Protein AF-A0A5N6TRZ4-F1 (afdb_monomer)

Sequence (173 aa):
MRQIHLTTTRTASTQRSHFGIYISSPPPADPEPEPTQNRNPGTLINVLGTPMHGYALVFTRNYTPDQNTTTVPLGTIPSSYILDPIPGEKGDDNTPRDELQRIAASVKPPGPSKDFLGPVNGVRTILLSLSFLESVCPVEAEFTGNGVDYEPTMPIMDDGVCESPSRKKHTRE

Structure (mmCIF, N/CA/C/O backbone):
data_AF-A0A5N6TRZ4-F1
#
_entry.id   AF-A0A5N6TRZ4-F1
#
loop_
_atom_site.group_PDB
_atom_site.id
_atom_site.type_symbol
_atom_site.label_atom_id
_atom_site.label_alt_id
_atom_site.label_comp_id
_atom_site.label_asym_id
_atom_site.label_entity_id
_atom_site.label_seq_id
_atom_site.pdbx_PDB_ins_code
_atom_site.Cartn_x
_atom_site.Cartn_y
_atom_site.Cartn_z
_atom_site.occupancy
_atom_site.B_iso_or_equiv
_atom_site.auth_seq_id
_atom_site.auth_comp_id
_atom_site.auth_asym_id
_atom_site.auth_atom_id
_atom_site.pdbx_PDB_model_num
ATOM 1 N N . MET A 1 1 ? 15.767 -8.737 -5.759 1.00 89.44 1 MET A N 1
ATOM 2 C CA . MET A 1 1 ? 15.018 -8.742 -4.485 1.00 89.44 1 MET A CA 1
ATOM 3 C C . MET A 1 1 ? 14.606 -7.319 -4.166 1.00 89.44 1 MET A C 1
ATOM 5 O O . MET A 1 1 ? 15.359 -6.409 -4.496 1.00 89.44 1 MET A O 1
ATOM 9 N N . ARG A 1 2 ? 13.439 -7.124 -3.552 1.00 90.00 2 ARG A N 1
ATOM 10 C CA . ARG A 1 2 ? 12.906 -5.824 -3.131 1.00 90.00 2 ARG A CA 1
ATOM 11 C C . ARG A 1 2 ? 12.470 -5.866 -1.683 1.00 90.00 2 ARG A C 1
ATOM 13 O O . ARG A 1 2 ? 11.872 -6.850 -1.261 1.00 90.00 2 ARG A O 1
ATOM 20 N N . GLN A 1 3 ? 12.785 -4.801 -0.954 1.00 92.06 3 GLN A N 1
ATOM 21 C CA . GLN A 1 3 ? 12.460 -4.665 0.457 1.00 92.06 3 GLN A CA 1
ATOM 22 C C . GLN A 1 3 ? 10.999 -4.239 0.628 1.00 92.06 3 GLN A C 1
ATOM 24 O O . GLN A 1 3 ? 10.546 -3.270 0.015 1.00 92.06 3 GLN A O 1
ATOM 29 N N . ILE A 1 4 ? 10.295 -4.952 1.502 1.00 94.38 4 ILE A N 1
ATOM 30 C CA . ILE A 1 4 ? 8.949 -4.623 1.955 1.00 94.38 4 ILE A CA 1
ATOM 31 C C . ILE A 1 4 ? 9.036 -4.024 3.356 1.00 94.38 4 ILE A C 1
ATOM 33 O O . ILE A 1 4 ? 9.763 -4.523 4.223 1.00 94.38 4 ILE A O 1
ATOM 37 N N . HIS A 1 5 ? 8.251 -2.978 3.583 1.00 95.50 5 HIS A N 1
ATOM 38 C CA . HIS A 1 5 ? 8.094 -2.325 4.871 1.00 95.50 5 HIS A CA 1
ATOM 39 C C . HIS A 1 5 ? 6.624 -2.310 5.287 1.00 95.50 5 HIS A C 1
ATOM 41 O O . HIS A 1 5 ? 5.738 -2.070 4.469 1.00 95.50 5 HIS A O 1
ATOM 47 N N . LEU A 1 6 ? 6.369 -2.504 6.575 1.00 96.00 6 LEU A N 1
ATOM 48 C CA . LEU A 1 6 ? 5.130 -2.097 7.214 1.00 96.00 6 LEU A CA 1
ATOM 49 C C . LEU A 1 6 ? 5.220 -0.599 7.477 1.00 96.00 6 LEU A C 1
ATOM 51 O O . LEU A 1 6 ? 6.175 -0.135 8.102 1.00 96.00 6 LEU A O 1
ATOM 55 N N . THR A 1 7 ? 4.232 0.157 7.026 1.00 95.00 7 THR A N 1
ATOM 56 C CA . THR A 1 7 ? 4.137 1.586 7.312 1.00 95.00 7 THR A CA 1
ATOM 57 C C . THR A 1 7 ? 3.018 1.848 8.290 1.00 95.00 7 THR A C 1
ATOM 59 O O . THR A 1 7 ? 1.957 1.236 8.189 1.00 95.00 7 THR A O 1
ATOM 62 N N . THR A 1 8 ? 3.229 2.795 9.195 1.00 93.94 8 THR A N 1
ATOM 63 C CA . THR A 1 8 ? 2.165 3.358 10.022 1.00 93.94 8 THR A CA 1
ATOM 64 C C . THR A 1 8 ? 2.179 4.870 9.903 1.00 93.94 8 THR A C 1
ATOM 66 O O . THR A 1 8 ? 3.229 5.503 10.022 1.00 93.94 8 THR A O 1
ATOM 69 N N . THR A 1 9 ? 1.011 5.439 9.642 1.00 91.00 9 THR A N 1
ATOM 70 C CA . THR A 1 9 ? 0.794 6.874 9.480 1.00 91.00 9 THR A CA 1
ATOM 71 C C . THR A 1 9 ? -0.256 7.333 10.464 1.00 91.00 9 THR A C 1
ATOM 73 O O . THR A 1 9 ? -1.230 6.631 10.746 1.00 91.00 9 THR A O 1
ATOM 76 N N . ARG A 1 10 ? -0.077 8.533 11.002 1.00 86.88 10 ARG A N 1
ATOM 77 C CA . ARG A 1 10 ? -1.022 9.108 11.948 1.00 86.88 10 ARG A CA 1
ATOM 78 C C . ARG A 1 10 ? -1.174 10.591 11.674 1.00 86.88 10 ARG A C 1
ATOM 80 O O . ARG A 1 10 ? -0.209 11.334 11.771 1.00 86.88 10 ARG A O 1
ATOM 87 N N . THR A 1 11 ? -2.396 11.016 11.376 1.00 83.12 11 THR A N 1
ATOM 88 C CA . THR A 1 11 ? -2.689 12.421 11.069 1.00 83.12 11 THR A CA 1
ATOM 89 C C . THR A 1 11 ? -2.678 13.297 12.323 1.00 83.12 11 THR A C 1
ATOM 91 O O . THR A 1 11 ? -2.224 14.433 12.276 1.00 83.12 11 THR A O 1
ATOM 94 N N . ALA A 1 12 ? -3.154 12.777 13.460 1.00 82.50 12 ALA A N 1
ATOM 95 C CA . ALA A 1 12 ? -3.147 13.483 14.740 1.00 82.50 12 ALA A CA 1
ATOM 96 C C . ALA A 1 12 ? -3.017 12.514 15.920 1.00 82.50 12 ALA A C 1
ATOM 98 O O . ALA A 1 12 ? -3.472 11.370 15.851 1.00 82.50 12 ALA A O 1
ATOM 99 N N . SER A 1 13 ? -2.475 12.994 17.043 1.00 80.00 13 SER A N 1
ATOM 100 C CA . SER A 1 13 ? -2.261 12.215 18.273 1.00 80.00 13 SER A CA 1
ATOM 101 C C . SER A 1 13 ? -3.543 11.713 18.959 1.00 80.00 13 SER A C 1
ATOM 103 O O . SER A 1 13 ? -3.471 10.940 19.915 1.00 80.00 13 SER A O 1
ATOM 105 N N . THR A 1 14 ? -4.713 12.112 18.470 1.00 77.50 14 THR A N 1
ATOM 106 C CA . THR A 1 14 ? -6.039 11.674 18.930 1.00 77.50 14 THR A CA 1
ATOM 107 C C . THR A 1 14 ? -6.710 10.704 17.958 1.00 77.50 14 THR A C 1
ATOM 109 O O . THR A 1 14 ? -7.673 10.034 18.320 1.00 77.50 14 THR A O 1
ATOM 112 N N . GLN A 1 15 ? -6.192 10.582 16.734 1.00 78.50 15 GLN A N 1
ATOM 113 C CA . GLN A 1 15 ? -6.716 9.675 15.718 1.00 78.50 15 GLN A CA 1
ATOM 114 C C . GLN A 1 15 ? -5.986 8.332 15.759 1.00 78.50 15 GLN A C 1
ATOM 116 O O . GLN A 1 15 ? -4.856 8.230 16.252 1.00 78.50 15 GLN A O 1
ATOM 121 N N . ARG A 1 16 ? -6.642 7.281 15.264 1.00 81.38 16 ARG A N 1
ATOM 122 C CA . ARG A 1 16 ? -6.029 5.955 15.132 1.00 81.38 16 ARG A CA 1
ATOM 123 C C . ARG A 1 16 ? -4.987 5.985 14.021 1.00 81.38 16 ARG A C 1
ATOM 125 O O . ARG A 1 16 ? -5.194 6.634 13.000 1.00 81.38 16 ARG A O 1
ATOM 132 N N . SER A 1 17 ? -3.888 5.270 14.226 1.00 86.44 17 SER A N 1
ATOM 133 C CA . SER A 1 17 ? -2.901 5.074 13.170 1.00 86.44 17 SER A CA 1
ATOM 134 C C . SER A 1 17 ? -3.495 4.226 12.048 1.00 86.44 17 SER A C 1
ATOM 136 O O . SER A 1 17 ? -4.236 3.272 12.295 1.00 86.44 17 SER A O 1
ATOM 138 N N . HIS A 1 18 ? -3.148 4.578 10.820 1.00 90.19 18 HIS A N 1
ATOM 139 C CA . HIS A 1 18 ? -3.414 3.808 9.617 1.00 90.19 18 HIS A CA 1
ATOM 140 C C . HIS A 1 18 ? -2.164 3.011 9.253 1.00 90.19 18 HIS A C 1
ATOM 142 O O . HIS A 1 18 ? -1.052 3.470 9.512 1.00 90.19 18 HIS A O 1
ATOM 148 N N . PHE A 1 19 ? -2.335 1.806 8.714 1.00 93.88 19 PHE A N 1
ATOM 149 C CA . PHE A 1 19 ? -1.216 0.967 8.303 1.00 93.88 19 PHE A CA 1
ATOM 150 C C . PHE A 1 19 ? -1.287 0.643 6.813 1.00 93.88 19 PHE A C 1
ATOM 152 O O . PHE A 1 19 ? -2.360 0.611 6.210 1.00 93.88 19 PHE A O 1
ATOM 159 N N . GLY A 1 20 ? -0.125 0.370 6.233 1.00 95.12 20 GLY A N 1
ATOM 160 C CA . GLY A 1 20 ? 0.019 -0.012 4.835 1.00 95.12 20 GLY A CA 1
ATOM 161 C C . GLY A 1 20 ? 1.279 -0.836 4.612 1.00 95.12 20 GLY A C 1
ATOM 162 O O . GLY A 1 20 ? 2.113 -0.984 5.507 1.00 95.12 20 GLY A O 1
ATOM 163 N N . ILE A 1 21 ? 1.405 -1.389 3.412 1.00 96.19 21 ILE A N 1
ATOM 164 C CA . ILE A 1 21 ? 2.576 -2.142 2.973 1.00 96.19 21 ILE A CA 1
ATOM 165 C C . ILE A 1 21 ? 3.288 -1.310 1.917 1.00 96.19 21 ILE A C 1
ATOM 167 O O . ILE A 1 21 ? 2.735 -1.037 0.855 1.00 96.19 21 ILE A O 1
ATOM 171 N N . TYR A 1 22 ? 4.518 -0.913 2.20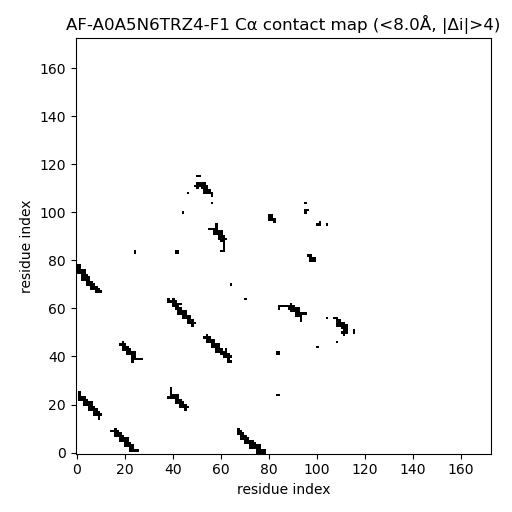5 1.00 95.62 22 TYR A N 1
ATOM 172 C CA . TYR A 1 22 ? 5.339 -0.120 1.307 1.00 95.62 22 TYR A CA 1
ATOM 173 C C . TYR A 1 22 ? 6.415 -0.977 0.646 1.00 95.62 22 TYR A C 1
ATOM 175 O O . TYR A 1 22 ? 7.213 -1.626 1.326 1.00 95.62 22 TYR A O 1
ATOM 183 N N . ILE A 1 23 ? 6.447 -0.951 -0.684 1.00 94.62 23 ILE A N 1
ATOM 184 C CA . ILE A 1 23 ? 7.469 -1.604 -1.497 1.00 94.62 23 ILE A CA 1
ATOM 185 C C . ILE A 1 23 ? 8.354 -0.529 -2.113 1.00 94.62 23 ILE A C 1
ATOM 187 O O . ILE A 1 23 ? 7.888 0.271 -2.927 1.00 94.62 23 ILE A O 1
ATOM 191 N N . SER A 1 24 ? 9.635 -0.536 -1.746 1.00 90.75 24 SER A N 1
ATOM 192 C CA . SER A 1 24 ? 10.600 0.431 -2.265 1.00 90.75 24 SER A CA 1
ATOM 193 C C . SER A 1 24 ? 10.997 0.114 -3.708 1.00 90.75 24 SER A C 1
ATOM 195 O O . SER A 1 24 ? 11.367 -1.027 -4.029 1.00 90.75 24 SER A O 1
ATOM 197 N N . SER A 1 25 ? 11.007 1.138 -4.564 1.00 87.81 25 SER A N 1
ATOM 198 C CA . SER A 1 25 ? 11.715 1.069 -5.845 1.00 87.81 25 SER A CA 1
ATOM 199 C C . SER A 1 25 ? 13.225 0.918 -5.593 1.00 87.81 25 SER A C 1
ATOM 201 O O . SER A 1 25 ? 13.709 1.232 -4.489 1.00 87.81 25 SER A O 1
ATOM 203 N N . PRO A 1 26 ? 13.997 0.388 -6.562 1.00 82.00 26 PRO A N 1
ATOM 204 C CA . PRO A 1 26 ? 15.432 0.310 -6.378 1.00 82.00 26 PRO A CA 1
ATOM 205 C C . PRO A 1 26 ? 15.980 1.746 -6.314 1.00 82.00 26 PRO A C 1
ATOM 207 O O . PRO A 1 26 ? 15.342 2.669 -6.832 1.00 82.00 26 PRO A O 1
ATOM 210 N N . PRO A 1 27 ? 17.125 1.963 -5.653 1.00 74.62 27 PRO A N 1
ATOM 211 C CA . PRO A 1 27 ? 17.763 3.269 -5.699 1.00 74.62 27 PRO A CA 1
ATOM 212 C C . PRO A 1 27 ? 18.020 3.664 -7.162 1.00 74.62 27 PRO A C 1
ATOM 214 O O . PRO A 1 27 ? 18.289 2.778 -7.985 1.00 74.62 27 PRO A O 1
ATOM 217 N N . PRO A 1 28 ? 17.897 4.958 -7.503 1.00 68.38 28 PRO A N 1
ATOM 218 C CA . PRO A 1 28 ? 18.214 5.433 -8.842 1.00 68.38 28 PRO A CA 1
ATOM 219 C C . PRO A 1 28 ? 19.649 5.036 -9.214 1.00 68.38 28 PRO A C 1
ATOM 221 O O . PRO A 1 28 ? 20.531 4.977 -8.356 1.00 68.38 28 PRO A O 1
ATOM 224 N N . ALA A 1 29 ? 19.858 4.707 -10.492 1.00 66.50 29 ALA A N 1
ATOM 225 C CA . ALA A 1 29 ? 21.160 4.273 -11.001 1.00 66.50 29 ALA A CA 1
ATOM 226 C C . ALA A 1 29 ? 22.229 5.370 -10.858 1.00 66.50 29 ALA A C 1
ATOM 228 O O . ALA A 1 29 ? 23.396 5.058 -10.629 1.00 66.50 29 ALA A O 1
ATOM 229 N N . ASP A 1 30 ? 21.800 6.631 -10.925 1.00 65.50 30 ASP A N 1
ATOM 230 C CA . ASP A 1 30 ? 22.630 7.799 -10.672 1.00 65.50 30 ASP A CA 1
ATOM 231 C C . ASP A 1 30 ? 22.324 8.334 -9.263 1.00 65.50 30 ASP A C 1
ATOM 233 O O . ASP A 1 30 ? 21.163 8.643 -8.969 1.00 65.50 30 ASP A O 1
ATOM 237 N N . PRO A 1 31 ? 23.321 8.436 -8.365 1.00 61.25 31 PRO A N 1
ATOM 238 C CA . PRO A 1 31 ? 23.119 9.048 -7.063 1.00 61.25 31 PRO A CA 1
ATOM 239 C C . PRO A 1 31 ? 22.853 10.543 -7.264 1.00 61.25 31 PRO A C 1
ATOM 241 O O . PRO A 1 31 ? 23.753 11.308 -7.610 1.00 61.25 31 PRO A O 1
ATOM 244 N N . GLU A 1 32 ? 21.605 10.961 -7.065 1.00 60.50 32 GLU A N 1
ATOM 245 C CA . GLU A 1 32 ? 21.262 12.378 -6.979 1.00 60.50 32 GLU A CA 1
ATOM 246 C C . GLU A 1 32 ? 22.049 13.001 -5.802 1.00 60.50 32 GLU A C 1
ATOM 248 O O . GLU A 1 32 ? 22.138 12.378 -4.738 1.00 60.50 32 GLU A O 1
ATOM 253 N N . PRO A 1 33 ? 22.674 14.183 -5.966 1.00 54.38 33 PRO A N 1
ATOM 254 C CA . PRO A 1 33 ? 23.670 14.703 -5.024 1.00 54.38 33 PRO A CA 1
ATOM 255 C C . PRO A 1 33 ? 23.132 15.163 -3.659 1.00 54.38 33 PRO A C 1
ATOM 257 O O . PRO A 1 33 ? 23.901 15.705 -2.873 1.00 54.38 33 PRO A O 1
ATOM 260 N N . GLU A 1 34 ? 21.863 14.930 -3.321 1.00 52.75 34 GLU A N 1
ATOM 261 C CA . GLU A 1 34 ? 21.266 15.470 -2.098 1.00 52.75 34 GLU A CA 1
ATOM 262 C C . GLU A 1 34 ? 20.634 14.376 -1.217 1.00 52.75 34 GLU A C 1
ATOM 264 O O . GLU A 1 34 ? 19.658 13.737 -1.617 1.00 52.75 34 GLU A O 1
ATOM 269 N N . PRO A 1 35 ? 21.117 14.173 0.025 1.00 45.91 35 PRO A N 1
ATOM 270 C CA . PRO A 1 35 ? 20.550 13.225 0.976 1.00 45.91 35 PRO A CA 1
ATOM 271 C C . PRO A 1 35 ? 19.309 13.832 1.647 1.00 45.91 35 PRO A C 1
ATOM 273 O O . PRO A 1 35 ? 19.253 14.009 2.865 1.00 45.91 35 PRO A O 1
ATOM 276 N N . THR A 1 36 ? 18.286 14.182 0.870 1.00 47.09 36 THR A N 1
ATOM 277 C CA . THR A 1 36 ? 17.012 14.658 1.423 1.00 47.09 36 THR A CA 1
ATOM 278 C C . THR A 1 36 ? 16.093 13.462 1.673 1.00 47.09 36 THR A C 1
ATOM 280 O O . THR A 1 36 ? 15.259 13.097 0.861 1.00 47.09 36 THR A O 1
ATOM 283 N N . GLN A 1 37 ? 16.295 12.822 2.834 1.00 52.78 37 GLN A N 1
ATOM 284 C CA . GLN A 1 37 ? 15.681 11.555 3.269 1.00 52.78 37 GLN A CA 1
ATOM 285 C C . GLN A 1 37 ? 16.017 10.355 2.367 1.00 52.78 37 GLN A C 1
ATOM 287 O O . GLN A 1 37 ? 15.572 10.257 1.235 1.00 52.78 37 GLN A O 1
ATOM 292 N N . ASN A 1 38 ? 16.728 9.370 2.927 1.00 54.22 38 ASN A N 1
ATOM 293 C CA . ASN A 1 38 ? 17.088 8.079 2.312 1.00 54.22 38 ASN A CA 1
ATOM 294 C C . ASN A 1 38 ? 15.869 7.178 2.003 1.00 54.22 38 ASN A C 1
ATOM 296 O O . ASN A 1 38 ? 15.779 6.045 2.480 1.00 54.22 38 ASN A O 1
ATOM 300 N N . ARG A 1 39 ? 14.870 7.681 1.281 1.00 71.56 39 ARG A N 1
ATOM 301 C CA . ARG A 1 39 ? 13.627 6.983 0.971 1.00 71.56 39 ARG A CA 1
ATOM 302 C C . ARG A 1 39 ? 13.387 7.087 -0.524 1.00 71.56 39 ARG A C 1
ATOM 304 O O . ARG A 1 39 ? 12.851 8.075 -1.009 1.00 71.56 39 ARG A O 1
ATOM 311 N N . ASN A 1 40 ? 13.767 6.029 -1.236 1.00 83.31 40 ASN A N 1
ATOM 312 C CA . ASN A 1 40 ? 13.394 5.863 -2.639 1.00 83.31 40 ASN A CA 1
ATOM 313 C C . ASN A 1 40 ? 11.867 5.955 -2.763 1.00 83.31 40 ASN A C 1
ATOM 315 O O . ASN A 1 40 ? 11.194 5.519 -1.825 1.00 83.31 40 ASN A O 1
ATOM 319 N N . PRO A 1 41 ? 11.319 6.475 -3.872 1.00 88.62 41 PRO A N 1
ATOM 320 C CA . PRO A 1 41 ? 9.897 6.347 -4.167 1.00 88.62 41 PRO A CA 1
ATOM 321 C C . PRO A 1 41 ? 9.528 4.871 -4.356 1.00 88.62 41 PRO A C 1
ATOM 323 O O . PRO A 1 41 ? 10.392 4.020 -4.567 1.00 88.62 41 PRO A O 1
ATOM 326 N N . GLY A 1 42 ? 8.242 4.550 -4.294 1.00 92.12 42 GLY A N 1
ATOM 327 C CA . GLY A 1 42 ? 7.782 3.176 -4.453 1.00 92.12 42 GLY A CA 1
ATOM 328 C C . GLY A 1 42 ? 6.277 3.062 -4.614 1.00 92.12 42 GLY A C 1
ATOM 329 O O . GLY A 1 42 ? 5.608 4.005 -5.037 1.00 92.12 42 GLY A O 1
ATOM 330 N N . THR A 1 43 ? 5.743 1.892 -4.276 1.00 95.00 43 THR A N 1
ATOM 331 C CA . THR A 1 43 ? 4.296 1.646 -4.258 1.00 95.00 43 THR A CA 1
ATOM 332 C C . THR A 1 43 ? 3.845 1.379 -2.830 1.00 95.00 43 THR A C 1
ATOM 334 O O . THR A 1 43 ? 4.422 0.536 -2.140 1.00 95.00 43 THR A O 1
ATOM 337 N N . LEU A 1 44 ? 2.807 2.085 -2.385 1.00 95.69 44 LEU A N 1
ATOM 338 C CA . LEU A 1 44 ? 2.118 1.808 -1.129 1.00 95.69 44 LEU A CA 1
ATOM 339 C C . LEU A 1 44 ? 0.830 1.041 -1.427 1.00 95.69 44 LEU A C 1
ATOM 341 O O . LEU A 1 44 ? -0.008 1.502 -2.196 1.00 95.69 44 LEU A O 1
ATOM 345 N N . ILE A 1 45 ? 0.673 -0.117 -0.799 1.00 96.50 45 ILE A N 1
ATOM 346 C CA . ILE A 1 45 ? -0.567 -0.886 -0.775 1.00 96.50 45 ILE A CA 1
ATOM 347 C C . ILE A 1 45 ? -1.260 -0.571 0.543 1.00 96.50 45 ILE A C 1
ATOM 349 O O . ILE A 1 45 ? -0.723 -0.856 1.617 1.00 96.50 45 ILE A O 1
ATOM 353 N N . ASN A 1 46 ? -2.444 0.020 0.486 1.00 95.75 46 ASN A N 1
ATOM 354 C CA . ASN A 1 46 ? -3.189 0.361 1.684 1.00 95.75 46 ASN A CA 1
ATOM 355 C C . ASN A 1 46 ? -4.700 0.213 1.478 1.00 95.75 46 ASN A C 1
ATOM 357 O O . ASN A 1 46 ? -5.186 -0.078 0.389 1.00 95.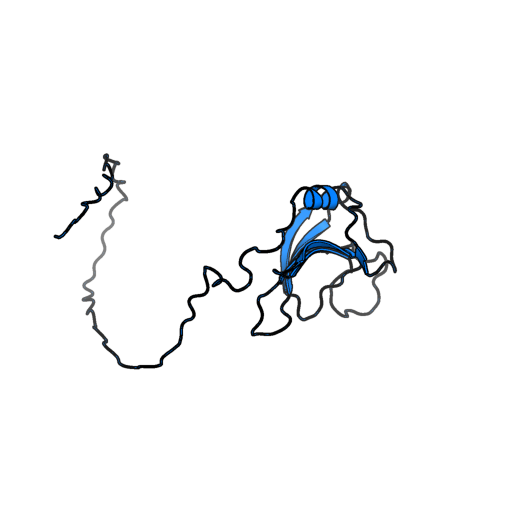75 46 ASN A O 1
ATOM 361 N N . VAL A 1 47 ? -5.449 0.346 2.568 1.00 94.94 47 VAL A N 1
ATOM 362 C CA . VAL A 1 47 ? -6.907 0.250 2.546 1.00 94.94 47 VAL A CA 1
ATOM 363 C C . VAL A 1 47 ? -7.479 1.561 3.058 1.00 94.94 47 VAL A C 1
ATOM 365 O O . VAL A 1 47 ? -7.283 1.905 4.223 1.00 94.94 47 VAL A O 1
ATOM 368 N N . LEU A 1 48 ? -8.161 2.305 2.192 1.00 92.94 48 LEU A N 1
ATOM 369 C CA . LEU A 1 48 ? -8.721 3.623 2.495 1.00 92.94 48 LEU A CA 1
ATOM 370 C C . LEU A 1 48 ? -10.246 3.575 2.466 1.00 92.94 48 LEU A C 1
ATOM 372 O O . LEU A 1 48 ? -10.842 2.792 1.732 1.00 92.94 48 LEU A O 1
ATOM 376 N N . GLY A 1 49 ? -10.889 4.407 3.278 1.00 91.44 49 GLY A N 1
ATOM 377 C CA . GLY A 1 49 ? -12.343 4.491 3.332 1.00 91.44 49 GLY A CA 1
ATOM 378 C C . GLY A 1 49 ? -12.855 4.918 4.694 1.00 91.44 49 GLY A C 1
ATOM 379 O O . GLY A 1 49 ? -12.092 5.336 5.569 1.00 91.44 49 GLY A O 1
ATOM 380 N N . THR A 1 50 ? -14.168 4.819 4.871 1.00 89.44 50 THR A N 1
ATOM 381 C CA . THR A 1 50 ? -14.828 5.173 6.127 1.00 89.44 50 THR A CA 1
ATOM 382 C C . THR A 1 50 ? -15.812 4.088 6.533 1.00 89.44 50 THR A C 1
ATOM 384 O O . THR A 1 50 ? -16.365 3.407 5.670 1.00 89.44 50 THR A O 1
ATOM 387 N N . PRO A 1 51 ? -16.118 3.946 7.834 1.00 88.81 51 PRO A N 1
ATOM 388 C CA . PRO A 1 51 ? -17.093 2.960 8.286 1.00 88.81 51 PRO A CA 1
ATOM 389 C C . PRO A 1 51 ? -18.451 3.072 7.581 1.00 88.81 51 PRO A C 1
ATOM 391 O O . PRO A 1 51 ? -19.105 2.057 7.379 1.00 88.81 51 PRO A O 1
ATOM 394 N N . MET A 1 52 ? -18.864 4.280 7.176 1.00 90.38 52 MET A N 1
ATOM 395 C CA . MET A 1 52 ? -20.154 4.516 6.517 1.00 90.38 52 MET A CA 1
ATOM 396 C C . MET A 1 52 ? -20.190 4.050 5.057 1.00 90.38 52 MET A C 1
ATOM 398 O O . MET A 1 52 ? -21.212 3.539 4.613 1.00 90.38 52 MET A O 1
ATOM 402 N N . HIS A 1 53 ? -19.093 4.214 4.311 1.00 91.44 53 HIS A N 1
ATOM 403 C CA . HIS A 1 53 ? -19.034 3.871 2.882 1.00 91.44 53 HIS A CA 1
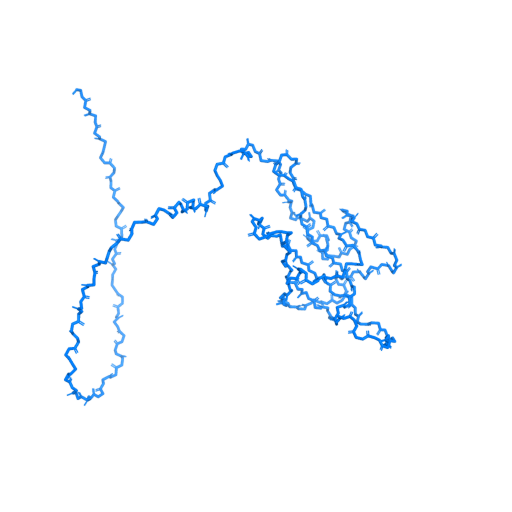ATOM 404 C C . HIS A 1 53 ? -18.288 2.561 2.605 1.00 91.44 53 HIS A C 1
ATOM 406 O O . HIS A 1 53 ? -18.284 2.072 1.478 1.00 91.44 53 HIS A O 1
ATOM 412 N N . GLY A 1 54 ? -17.692 1.968 3.639 1.00 92.56 54 GLY A N 1
ATOM 413 C CA . GLY A 1 54 ? -16.784 0.843 3.513 1.00 92.56 54 GLY A CA 1
ATOM 414 C C . GLY A 1 54 ? -15.377 1.284 3.133 1.00 92.56 54 GLY A C 1
ATOM 415 O O . GLY A 1 54 ? -15.047 2.474 3.085 1.00 92.56 54 GLY A O 1
ATOM 416 N N . TYR A 1 55 ? -14.540 0.286 2.892 1.00 94.00 55 TYR A N 1
ATOM 417 C CA . TYR A 1 55 ? -13.139 0.463 2.571 1.00 94.00 55 TYR A CA 1
ATOM 418 C C . TYR A 1 55 ? -12.815 -0.125 1.201 1.00 94.00 55 TYR A C 1
ATOM 420 O O . TYR A 1 55 ? -13.460 -1.065 0.738 1.00 94.00 55 TYR A O 1
ATOM 428 N N . ALA A 1 56 ? -11.789 0.424 0.562 1.00 95.31 56 ALA A N 1
ATOM 429 C CA . ALA A 1 56 ? -11.283 -0.005 -0.728 1.00 95.31 56 ALA A CA 1
ATOM 430 C C . ALA A 1 56 ? -9.772 -0.225 -0.653 1.00 95.31 56 ALA A C 1
ATOM 432 O O . ALA A 1 56 ? -9.063 0.490 0.058 1.00 95.31 56 ALA A O 1
ATOM 433 N N . LEU A 1 57 ? -9.292 -1.221 -1.395 1.00 96.69 57 LEU A N 1
ATOM 434 C CA . LEU A 1 57 ? -7.869 -1.420 -1.622 1.00 96.69 57 LEU A CA 1
ATOM 435 C C . LEU A 1 57 ? -7.386 -0.325 -2.572 1.00 96.69 57 LEU A C 1
ATOM 437 O O . LEU A 1 57 ? -7.976 -0.129 -3.635 1.00 96.69 57 LEU A O 1
ATOM 441 N N . VAL A 1 58 ? -6.333 0.375 -2.169 1.00 96.62 58 VAL A N 1
ATOM 442 C CA . VAL A 1 58 ? -5.734 1.475 -2.916 1.00 96.62 58 VAL A CA 1
ATOM 443 C C . VAL A 1 58 ? -4.236 1.221 -3.067 1.00 96.62 58 VAL A C 1
ATOM 445 O O . VAL A 1 58 ? -3.549 0.757 -2.153 1.00 96.62 58 VAL A O 1
ATOM 448 N N . PHE A 1 59 ? -3.744 1.503 -4.266 1.00 96.38 59 PHE A N 1
ATOM 449 C CA . PHE A 1 59 ? -2.347 1.467 -4.646 1.00 96.38 59 PHE A CA 1
ATOM 450 C C . PHE A 1 59 ? -1.888 2.899 -4.916 1.00 96.38 59 PHE A C 1
ATOM 452 O O . PHE A 1 59 ? -2.233 3.481 -5.944 1.00 96.38 59 PHE A O 1
ATOM 459 N N . THR A 1 60 ? -1.095 3.464 -4.010 1.00 95.38 60 THR A N 1
ATOM 460 C CA . THR A 1 60 ? -0.477 4.777 -4.221 1.00 95.38 60 THR A CA 1
ATOM 461 C C . THR A 1 60 ? 0.851 4.592 -4.946 1.00 95.38 60 THR A C 1
ATOM 463 O O . THR A 1 60 ? 1.796 3.998 -4.414 1.00 95.38 60 THR A O 1
ATOM 466 N N . ARG A 1 61 ? 0.922 5.093 -6.179 1.00 94.81 61 ARG A N 1
ATOM 467 C CA . ARG A 1 61 ? 2.090 5.028 -7.064 1.00 94.81 61 ARG A CA 1
ATOM 468 C C . ARG A 1 61 ? 3.057 6.170 -6.783 1.00 94.81 61 ARG A C 1
ATOM 470 O O . ARG A 1 61 ? 2.635 7.276 -6.442 1.00 94.81 61 ARG A O 1
ATOM 477 N N . ASN A 1 62 ? 4.353 5.909 -6.966 1.00 92.38 62 ASN A N 1
ATOM 478 C CA . ASN A 1 62 ? 5.427 6.867 -6.680 1.00 92.38 62 ASN A CA 1
ATOM 479 C C . ASN A 1 62 ? 5.295 7.486 -5.272 1.00 92.38 62 ASN A C 1
ATOM 481 O O . ASN A 1 62 ? 5.478 8.689 -5.071 1.00 92.38 62 ASN A O 1
ATOM 485 N N . TYR A 1 63 ? 4.926 6.653 -4.296 1.00 92.44 63 TYR A N 1
ATOM 486 C CA . TYR A 1 63 ? 4.796 7.038 -2.898 1.00 92.44 63 TYR A CA 1
ATOM 487 C C . TYR A 1 63 ? 6.175 7.147 -2.251 1.00 92.44 63 TYR A C 1
ATOM 489 O O . TYR A 1 63 ? 6.956 6.197 -2.296 1.00 92.44 63 TYR A O 1
ATOM 497 N N . THR A 1 64 ? 6.432 8.274 -1.592 1.00 91.50 64 THR A N 1
ATOM 498 C CA . THR A 1 64 ? 7.606 8.470 -0.738 1.00 91.50 64 THR A CA 1
ATOM 499 C C . THR A 1 64 ? 7.113 8.673 0.693 1.00 91.50 64 THR A C 1
ATOM 501 O O . THR A 1 64 ? 6.379 9.636 0.931 1.00 91.50 64 THR A O 1
ATOM 504 N N . PRO A 1 65 ? 7.476 7.796 1.650 1.00 90.69 65 PRO A N 1
ATOM 505 C CA . PRO A 1 65 ? 7.056 7.955 3.037 1.00 90.69 65 PRO A CA 1
ATOM 506 C C . PRO A 1 65 ? 7.536 9.290 3.617 1.00 90.69 65 PRO A C 1
ATOM 508 O O . PRO A 1 65 ? 8.729 9.598 3.564 1.00 90.69 65 PRO A O 1
ATOM 511 N N . ASP A 1 66 ? 6.628 10.051 4.222 1.00 88.38 66 ASP A N 1
ATOM 512 C CA . ASP A 1 66 ? 6.912 11.354 4.833 1.00 88.38 66 ASP A CA 1
ATOM 513 C C . ASP A 1 66 ? 7.445 11.228 6.275 1.00 88.38 66 ASP A C 1
ATOM 515 O O . ASP A 1 66 ? 7.545 10.137 6.841 1.00 88.38 66 ASP A O 1
ATOM 519 N N . GLN A 1 67 ? 7.791 12.348 6.910 1.00 85.31 67 GLN A N 1
ATOM 520 C CA . GLN A 1 67 ? 8.295 12.353 8.292 1.0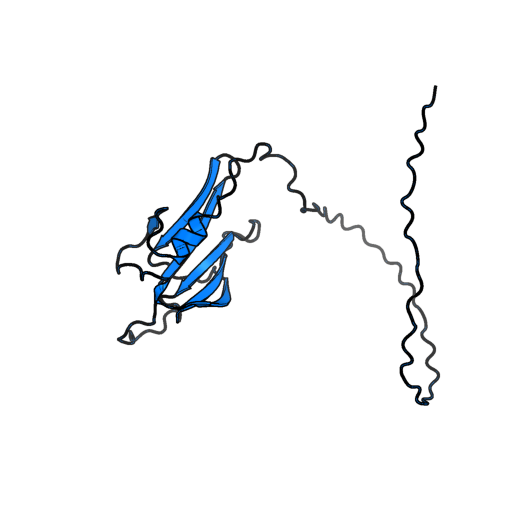0 85.31 67 GLN A CA 1
ATOM 521 C C . GLN A 1 67 ? 7.285 11.814 9.323 1.00 85.31 67 GLN A C 1
ATOM 523 O O . GLN A 1 67 ? 7.697 11.317 10.368 1.00 85.31 67 GLN A O 1
ATOM 528 N N . ASN A 1 68 ? 5.983 11.849 9.018 1.00 86.06 68 ASN A N 1
ATOM 529 C CA . ASN A 1 68 ? 4.917 11.331 9.881 1.00 86.06 68 ASN A CA 1
ATOM 530 C C . ASN A 1 68 ? 4.679 9.823 9.696 1.00 86.06 68 ASN A C 1
ATOM 532 O O . ASN A 1 68 ? 3.885 9.217 10.423 1.00 86.06 68 ASN A O 1
ATOM 536 N N . THR A 1 69 ? 5.360 9.212 8.726 1.00 90.62 69 THR A N 1
ATOM 537 C CA . THR A 1 69 ? 5.298 7.785 8.443 1.00 90.62 69 THR A CA 1
ATOM 538 C C . THR A 1 69 ? 6.431 7.055 9.155 1.00 90.62 69 THR A C 1
ATOM 540 O O . THR A 1 69 ? 7.614 7.231 8.838 1.00 90.62 69 THR A O 1
ATOM 543 N N . THR A 1 70 ? 6.065 6.157 10.069 1.00 92.56 70 THR A N 1
ATOM 544 C CA . THR A 1 70 ? 7.000 5.175 10.633 1.00 92.56 70 THR A CA 1
ATOM 545 C C . THR A 1 70 ? 7.038 3.949 9.732 1.00 92.56 70 THR A C 1
ATOM 547 O O . THR A 1 70 ? 5.989 3.421 9.366 1.00 92.56 70 THR A O 1
ATOM 550 N N . THR A 1 71 ? 8.235 3.477 9.389 1.00 92.38 71 THR A N 1
ATOM 551 C CA . THR A 1 71 ? 8.450 2.315 8.517 1.00 92.38 71 THR A CA 1
ATOM 552 C C . THR A 1 71 ? 9.243 1.235 9.249 1.00 92.38 71 THR A C 1
ATOM 554 O O . THR A 1 71 ? 10.309 1.530 9.785 1.00 92.38 71 THR A O 1
ATOM 557 N N . VAL A 1 72 ? 8.770 -0.010 9.231 1.00 94.19 72 VAL A N 1
ATOM 558 C CA . VAL A 1 72 ? 9.444 -1.176 9.826 1.00 94.19 72 VAL A CA 1
ATOM 559 C C . VAL A 1 72 ? 9.678 -2.223 8.733 1.00 94.19 72 VAL A C 1
ATOM 561 O O . VAL A 1 72 ? 8.728 -2.549 8.022 1.00 94.19 72 VAL A O 1
ATOM 564 N N . PRO A 1 73 ? 10.896 -2.759 8.545 1.00 93.81 73 PRO A N 1
ATOM 565 C CA . PRO A 1 73 ? 11.145 -3.777 7.527 1.00 93.81 73 PRO A CA 1
ATOM 566 C C . PRO A 1 73 ? 10.392 -5.076 7.852 1.00 93.81 73 PRO A C 1
ATOM 568 O O . PRO A 1 73 ? 10.475 -5.579 8.968 1.00 93.81 73 PRO A O 1
ATOM 571 N N . LEU A 1 74 ? 9.676 -5.627 6.868 1.00 93.25 74 LEU A N 1
ATOM 572 C CA . LEU A 1 74 ? 8.991 -6.922 6.984 1.00 93.25 74 LEU A CA 1
ATOM 573 C C . LEU A 1 74 ? 9.787 -8.064 6.346 1.00 93.25 74 LEU A C 1
ATOM 575 O O . LEU A 1 74 ? 9.739 -9.190 6.827 1.00 93.25 74 LEU A O 1
ATOM 579 N N . GLY A 1 75 ? 10.508 -7.787 5.258 1.00 93.38 75 GLY A N 1
ATOM 580 C CA . GLY A 1 75 ? 11.264 -8.805 4.534 1.00 93.38 75 GLY A CA 1
ATOM 581 C C . GLY A 1 75 ? 11.567 -8.403 3.098 1.00 93.38 75 GLY A C 1
ATOM 582 O O . GLY A 1 75 ? 11.429 -7.237 2.726 1.00 93.38 75 GLY A O 1
ATOM 583 N N . THR A 1 76 ? 11.971 -9.379 2.283 1.00 93.69 76 THR A N 1
ATOM 584 C CA . THR A 1 76 ? 12.261 -9.167 0.861 1.00 93.69 76 THR A CA 1
ATOM 585 C C . THR A 1 76 ? 11.466 -10.110 -0.029 1.00 93.69 76 THR A C 1
ATOM 587 O O . THR A 1 76 ? 11.161 -11.233 0.365 1.00 93.69 76 THR A O 1
ATOM 590 N N . ILE A 1 77 ? 11.142 -9.656 -1.240 1.00 92.81 77 ILE A N 1
ATOM 591 C CA . ILE A 1 77 ? 10.490 -10.472 -2.272 1.00 92.81 77 ILE A CA 1
ATOM 592 C C . ILE A 1 77 ? 11.236 -10.398 -3.609 1.00 92.81 77 ILE A C 1
ATOM 594 O O . ILE A 1 77 ? 11.955 -9.422 -3.862 1.00 92.81 77 ILE A O 1
ATOM 598 N N . PRO A 1 78 ? 11.108 -11.403 -4.493 1.00 94.06 78 PRO A N 1
ATOM 599 C CA . PRO A 1 78 ? 11.736 -11.354 -5.806 1.00 94.06 78 PRO A CA 1
ATOM 600 C C . PRO A 1 78 ? 11.152 -10.223 -6.651 1.00 94.06 78 PRO A C 1
ATOM 602 O O . PRO A 1 78 ? 9.942 -10.014 -6.686 1.00 94.06 78 PRO A O 1
ATOM 605 N N . SER A 1 79 ? 12.020 -9.511 -7.372 1.00 91.38 79 SER A N 1
ATOM 606 C CA . SER A 1 79 ? 11.610 -8.362 -8.188 1.00 91.38 79 SER A CA 1
ATOM 607 C C . SER A 1 79 ? 10.638 -8.754 -9.308 1.00 91.38 79 SER A C 1
ATOM 609 O O . SER A 1 79 ? 9.902 -7.906 -9.778 1.00 91.38 79 SER A O 1
ATOM 611 N N . SER A 1 80 ? 10.592 -10.031 -9.705 1.00 93.06 80 SER A N 1
ATOM 612 C CA . SER A 1 80 ? 9.647 -10.555 -10.701 1.00 93.06 80 SER A CA 1
ATOM 613 C C . SER A 1 80 ? 8.177 -10.481 -10.271 1.00 93.06 80 SER A C 1
ATOM 615 O O . SER A 1 80 ? 7.300 -10.576 -11.120 1.00 93.06 80 SER A O 1
ATOM 617 N N . TYR A 1 81 ? 7.899 -10.337 -8.971 1.00 92.88 81 TYR A N 1
ATOM 618 C CA . TYR A 1 81 ? 6.537 -10.200 -8.439 1.00 92.88 81 TYR A CA 1
ATOM 619 C C . TYR A 1 81 ? 6.055 -8.746 -8.386 1.00 92.88 81 TYR A C 1
ATOM 621 O O . TYR A 1 81 ? 4.895 -8.510 -8.048 1.00 92.88 81 TYR A O 1
ATOM 629 N N . ILE A 1 82 ? 6.933 -7.785 -8.693 1.00 92.75 82 ILE A N 1
ATOM 630 C CA . ILE A 1 82 ? 6.674 -6.351 -8.576 1.00 92.75 82 ILE A CA 1
ATOM 631 C C . ILE A 1 82 ? 6.870 -5.696 -9.938 1.00 92.75 82 ILE A C 1
ATOM 633 O O . ILE A 1 82 ? 7.857 -5.953 -10.624 1.00 92.75 82 ILE A O 1
ATOM 637 N N . LEU A 1 83 ? 5.958 -4.800 -10.294 1.00 91.12 83 LEU A N 1
ATOM 638 C CA . LEU A 1 83 ? 6.155 -3.871 -11.397 1.00 91.12 83 LEU A CA 1
ATOM 639 C C . LEU A 1 83 ? 6.522 -2.508 -10.813 1.00 91.12 83 LEU A C 1
ATOM 641 O O . LEU A 1 83 ? 5.773 -1.962 -10.001 1.00 91.12 83 LEU A O 1
ATOM 645 N N . ASP A 1 84 ? 7.666 -1.964 -11.223 1.00 87.38 84 ASP A N 1
ATOM 646 C CA . ASP A 1 84 ? 8.066 -0.628 -10.791 1.00 87.38 84 ASP A CA 1
ATOM 647 C C . ASP A 1 84 ? 7.082 0.429 -11.314 1.00 87.38 84 ASP A C 1
ATOM 649 O O . ASP A 1 84 ? 6.621 0.333 -12.458 1.00 87.38 84 ASP A O 1
ATOM 653 N N . PRO A 1 85 ? 6.738 1.438 -10.494 1.00 83.62 85 PRO A N 1
ATOM 654 C CA . PRO A 1 85 ? 5.877 2.520 -10.937 1.00 83.62 85 PRO A CA 1
ATOM 655 C C . PRO A 1 85 ? 6.563 3.316 -12.052 1.00 83.62 85 PRO A C 1
ATOM 657 O O . PRO A 1 85 ? 7.769 3.564 -12.008 1.00 83.62 85 PRO A O 1
ATOM 660 N N . ILE A 1 86 ? 5.780 3.739 -13.045 1.00 85.62 86 ILE A N 1
ATOM 661 C CA . ILE A 1 86 ? 6.279 4.595 -14.122 1.00 85.62 86 ILE A CA 1
ATOM 662 C C . ILE A 1 86 ? 6.629 5.960 -13.507 1.00 85.62 86 ILE A C 1
ATOM 664 O O . ILE A 1 86 ? 5.787 6.535 -12.805 1.00 85.62 86 ILE A O 1
ATOM 668 N N . PRO A 1 87 ? 7.837 6.507 -13.737 1.00 80.12 87 PRO A N 1
ATOM 669 C CA . PRO A 1 87 ? 8.206 7.820 -13.221 1.00 80.12 87 PRO A CA 1
ATOM 670 C C . PRO A 1 87 ? 7.193 8.895 -13.636 1.00 80.12 87 PRO A C 1
ATOM 672 O O . PRO A 1 87 ? 6.785 8.963 -14.793 1.00 80.12 87 PRO A O 1
ATOM 675 N N . GLY A 1 88 ? 6.774 9.732 -12.686 1.00 76.88 88 GLY A N 1
ATOM 676 C CA . GLY A 1 88 ? 5.790 10.798 -12.919 1.00 76.88 88 GLY A CA 1
ATOM 677 C C . GLY A 1 88 ? 4.322 10.369 -12.801 1.00 76.88 88 GLY A C 1
ATOM 678 O O . GLY A 1 88 ? 3.458 11.226 -12.633 1.00 76.88 88 GLY A O 1
ATOM 679 N N . GLU A 1 89 ? 4.020 9.068 -12.784 1.00 85.12 89 GLU A N 1
ATOM 680 C CA . GLU A 1 89 ? 2.668 8.556 -12.535 1.00 85.12 89 GLU A CA 1
ATOM 681 C C . GLU A 1 89 ? 2.371 8.536 -11.027 1.00 85.12 89 GLU A C 1
ATOM 683 O O . GLU A 1 89 ? 2.340 7.486 -10.387 1.00 85.12 89 GLU A O 1
ATOM 688 N N . LYS A 1 90 ? 2.259 9.710 -10.405 1.00 88.56 90 LYS A N 1
ATOM 689 C CA . LYS A 1 90 ? 1.916 9.818 -8.983 1.00 88.56 90 LYS A CA 1
ATOM 690 C C . LYS A 1 90 ? 0.403 9.847 -8.819 1.00 88.56 90 LYS A C 1
ATOM 692 O O . LYS A 1 90 ? -0.264 10.687 -9.416 1.00 88.56 90 LYS A O 1
ATOM 697 N N . GLY A 1 91 ? -0.124 8.983 -7.963 1.00 91.69 91 GLY A N 1
ATOM 698 C CA . GLY A 1 91 ? -1.548 8.979 -7.660 1.00 91.69 91 GLY A CA 1
ATOM 699 C C . GLY A 1 91 ? -2.027 7.678 -7.048 1.00 91.69 91 GLY A C 1
ATOM 700 O O . GLY A 1 91 ? -1.280 6.703 -6.953 1.00 91.69 91 GLY A O 1
ATOM 701 N N . ASP A 1 92 ? -3.289 7.704 -6.647 1.00 95.19 92 ASP A N 1
ATOM 702 C CA . ASP A 1 92 ? -4.002 6.559 -6.110 1.00 95.19 92 ASP A CA 1
ATOM 703 C C . ASP A 1 92 ? -4.779 5.873 -7.231 1.00 95.19 92 ASP A C 1
ATOM 705 O O . ASP A 1 92 ? -5.538 6.513 -7.962 1.00 95.19 92 ASP A O 1
ATOM 709 N N . ASP A 1 93 ? -4.617 4.560 -7.346 1.00 94.88 93 ASP A N 1
ATOM 710 C CA . ASP A 1 93 ? -5.463 3.719 -8.182 1.00 94.88 93 ASP A CA 1
ATOM 711 C C . ASP A 1 93 ? -5.916 2.467 -7.425 1.00 94.88 93 ASP A C 1
ATOM 713 O O . ASP A 1 93 ? -5.449 2.163 -6.332 1.00 94.88 93 ASP A O 1
ATOM 717 N N . ASN A 1 94 ? -6.877 1.748 -7.990 1.00 94.81 94 ASN A N 1
ATOM 718 C CA . ASN A 1 94 ? -7.415 0.504 -7.439 1.00 94.81 94 ASN A CA 1
ATOM 719 C C . ASN A 1 94 ? -7.206 -0.683 -8.392 1.00 94.81 94 ASN A C 1
ATOM 721 O O . ASN A 1 94 ? -7.833 -1.731 -8.230 1.00 94.81 94 ASN A O 1
ATOM 725 N N . THR A 1 95 ? -6.348 -0.523 -9.405 1.00 95.31 95 THR A N 1
ATOM 726 C CA . THR A 1 95 ? -6.153 -1.520 -10.460 1.00 95.31 95 THR A CA 1
ATOM 727 C C . THR A 1 95 ? -4.833 -2.260 -10.230 1.00 95.31 95 THR A C 1
ATOM 729 O O . THR A 1 95 ? -3.763 -1.667 -10.385 1.00 95.31 95 THR A O 1
ATOM 732 N N . PRO A 1 96 ? -4.863 -3.557 -9.874 1.00 95.62 96 PRO A N 1
ATOM 733 C CA . PRO A 1 96 ? -3.644 -4.318 -9.635 1.00 95.62 96 PRO A CA 1
ATOM 734 C C . PRO A 1 96 ? -2.874 -4.549 -10.943 1.00 95.62 96 PRO A C 1
ATOM 736 O O . PRO A 1 96 ? -3.441 -5.020 -11.929 1.00 95.62 96 PRO A O 1
ATOM 739 N N . ARG A 1 97 ? -1.569 -4.251 -10.950 1.00 94.12 97 ARG A N 1
ATOM 740 C CA . ARG A 1 97 ? -0.702 -4.374 -12.142 1.00 94.12 97 ARG A CA 1
ATOM 741 C C . ARG A 1 97 ? 0.245 -5.565 -12.076 1.00 94.12 97 ARG A C 1
ATOM 743 O O . ARG A 1 97 ? 0.445 -6.260 -13.072 1.00 94.12 97 ARG A O 1
ATOM 750 N N . ASP A 1 98 ? 0.803 -5.819 -10.902 1.00 93.62 98 ASP A N 1
ATOM 751 C CA . ASP A 1 98 ? 1.754 -6.900 -10.665 1.00 93.62 98 ASP A CA 1
ATOM 752 C C . ASP A 1 98 ? 1.139 -8.053 -9.866 1.00 93.62 98 ASP A C 1
ATOM 754 O O . ASP A 1 98 ? -0.036 -8.031 -9.488 1.00 93.62 98 ASP A O 1
ATOM 758 N N . GLU A 1 99 ? 1.934 -9.099 -9.659 1.00 95.38 99 GLU A N 1
ATOM 759 C CA . GLU A 1 99 ? 1.474 -10.312 -8.994 1.00 95.38 99 GLU A CA 1
ATOM 760 C C . GLU A 1 99 ? 1.196 -10.078 -7.510 1.00 95.38 99 GLU A C 1
ATOM 762 O O . GLU A 1 99 ? 0.187 -10.547 -6.986 1.00 95.38 99 GLU A O 1
ATOM 767 N N . LEU A 1 100 ? 2.034 -9.281 -6.844 1.00 94.25 100 LEU A N 1
ATOM 768 C CA . LEU A 1 100 ? 1.822 -8.916 -5.448 1.00 94.25 100 LEU A CA 1
ATOM 769 C C . LEU A 1 100 ? 0.498 -8.161 -5.253 1.00 94.25 100 LEU A C 1
ATOM 771 O O . LEU A 1 100 ? -0.255 -8.458 -4.327 1.00 94.25 100 LEU A O 1
ATOM 775 N N . GLN A 1 101 ? 0.189 -7.210 -6.133 1.00 95.44 101 GLN A N 1
ATOM 776 C CA . GLN A 1 101 ? -1.051 -6.440 -6.101 1.00 95.44 101 GLN A CA 1
ATOM 777 C C . GLN A 1 101 ? -2.261 -7.310 -6.430 1.00 95.44 101 GLN A C 1
ATOM 779 O O . GLN A 1 101 ? -3.314 -7.129 -5.823 1.00 95.44 101 GLN A O 1
ATOM 784 N N . ARG A 1 102 ? -2.129 -8.279 -7.347 1.00 96.69 102 ARG A N 1
ATOM 785 C CA . ARG A 1 102 ? -3.188 -9.264 -7.618 1.00 96.69 102 ARG A CA 1
ATOM 786 C C . ARG A 1 102 ? -3.475 -10.136 -6.397 1.00 96.69 102 ARG A C 1
ATOM 788 O O . ARG A 1 102 ? -4.641 -10.334 -6.059 1.00 96.69 102 ARG A O 1
ATOM 795 N N . ILE A 1 103 ? -2.437 -10.586 -5.691 1.00 95.69 103 ILE A N 1
ATOM 796 C CA . ILE A 1 103 ? -2.588 -11.318 -4.427 1.00 95.69 103 ILE A CA 1
ATOM 797 C C . ILE A 1 103 ? -3.247 -10.423 -3.372 1.00 95.69 103 ILE A C 1
ATOM 799 O O . ILE A 1 103 ? -4.205 -10.851 -2.731 1.00 95.69 103 ILE A O 1
ATOM 803 N N . ALA A 1 104 ? -2.809 -9.169 -3.224 1.00 94.25 104 ALA A N 1
ATOM 804 C CA . ALA A 1 104 ? -3.428 -8.222 -2.296 1.00 94.25 104 ALA A CA 1
ATOM 805 C C . ALA A 1 104 ? -4.917 -7.991 -2.617 1.00 94.25 104 ALA A C 1
ATOM 807 O O . ALA A 1 104 ? -5.747 -7.987 -1.712 1.00 94.25 104 ALA A O 1
ATOM 808 N N . ALA A 1 105 ? -5.270 -7.883 -3.900 1.00 95.81 105 ALA A N 1
ATOM 809 C CA . ALA A 1 105 ? -6.647 -7.711 -4.364 1.00 95.81 105 ALA A CA 1
ATOM 810 C C . ALA A 1 105 ? -7.551 -8.926 -4.097 1.00 95.81 105 ALA A C 1
ATOM 812 O O . ALA A 1 105 ? -8.771 -8.769 -4.029 1.00 95.81 105 ALA A O 1
ATOM 813 N N . SER A 1 106 ? -6.983 -10.122 -3.901 1.00 95.56 106 SER A N 1
ATOM 814 C CA . SER A 1 106 ? -7.759 -11.306 -3.503 1.00 95.56 106 SER A CA 1
ATOM 815 C C . SER A 1 106 ? -8.334 -11.192 -2.084 1.00 95.56 106 SER A C 1
ATOM 817 O O . SER A 1 106 ? -9.347 -11.821 -1.770 1.00 95.56 106 SER A O 1
ATOM 819 N N . VAL A 1 107 ? -7.733 -10.351 -1.234 1.00 93.44 107 VAL A N 1
ATOM 820 C CA . VAL A 1 107 ? -8.219 -10.074 0.119 1.00 93.44 107 VAL A CA 1
ATOM 821 C C . VAL A 1 107 ? -9.219 -8.928 0.055 1.00 93.44 107 VAL A C 1
ATOM 823 O O . VAL A 1 107 ? -8.857 -7.757 -0.059 1.00 93.44 107 VAL A O 1
ATOM 826 N N . LYS A 1 108 ? -10.508 -9.264 0.141 1.00 92.94 108 LYS A N 1
ATOM 827 C CA . LYS A 1 108 ? -11.574 -8.266 0.066 1.00 92.94 108 LYS A CA 1
ATOM 828 C C . LYS A 1 108 ? -11.502 -7.295 1.260 1.00 92.94 108 LYS A C 1
ATOM 830 O O . LYS A 1 108 ? -11.564 -7.753 2.404 1.00 92.94 108 LYS A O 1
ATOM 835 N N . PRO A 1 109 ? -11.444 -5.972 1.020 1.00 93.88 109 PRO A N 1
ATOM 836 C CA . PRO A 1 109 ? -11.519 -4.982 2.087 1.00 93.88 109 PRO A CA 1
ATOM 837 C C . PRO A 1 109 ? -12.842 -5.055 2.870 1.00 93.88 109 PRO A C 1
ATOM 839 O O . PRO A 1 109 ? -13.861 -5.505 2.330 1.00 93.88 109 PRO A O 1
ATOM 842 N N . PRO A 1 110 ? -12.869 -4.570 4.125 1.00 91.44 110 PRO A N 1
ATOM 843 C CA . PRO A 1 110 ? -14.101 -4.474 4.896 1.00 91.44 110 PRO A CA 1
ATOM 844 C C . PRO A 1 110 ? -15.159 -3.615 4.190 1.00 91.44 110 PRO A C 1
ATOM 846 O O . PRO A 1 110 ? -14.878 -2.517 3.707 1.00 91.44 110 PRO A O 1
ATOM 849 N N . GLY A 1 111 ? -16.395 -4.111 4.155 1.00 92.44 111 GLY A N 1
ATOM 850 C CA . GLY A 1 111 ? -17.538 -3.353 3.646 1.00 92.44 111 GLY A CA 1
ATOM 851 C C . GLY A 1 111 ? -18.031 -2.278 4.626 1.00 92.44 111 GLY A C 1
ATOM 852 O O . GLY A 1 111 ? -17.465 -2.119 5.711 1.00 92.44 111 GLY A O 1
ATOM 853 N N . PRO A 1 112 ? -19.106 -1.556 4.265 1.00 91.50 112 PRO A N 1
ATOM 854 C CA . PRO A 1 112 ? -19.767 -0.616 5.165 1.00 91.50 112 PRO A CA 1
ATOM 855 C C . PRO A 1 112 ? -20.171 -1.281 6.484 1.00 91.50 112 PRO A C 1
ATOM 857 O O . PRO A 1 112 ? -20.751 -2.372 6.495 1.00 91.50 112 PRO A O 1
ATOM 860 N N . SER A 1 113 ? -19.878 -0.617 7.601 1.00 87.88 113 SER A N 1
ATOM 861 C CA . SER A 1 113 ? -20.309 -1.067 8.919 1.00 87.88 113 SER A CA 1
ATOM 862 C C . SER A 1 113 ? -21.810 -0.855 9.072 1.00 87.88 113 SER A C 1
ATOM 864 O O . SER A 1 113 ? -22.323 0.241 8.848 1.00 87.88 113 SER A O 1
ATOM 866 N N . LYS A 1 114 ? -22.512 -1.901 9.516 1.00 85.62 114 LYS A N 1
ATOM 867 C CA . LYS A 1 114 ? -23.929 -1.810 9.902 1.00 85.62 114 LYS A CA 1
ATOM 868 C C . LYS A 1 114 ? -24.127 -1.053 11.217 1.00 85.62 114 LYS A C 1
ATOM 870 O O . LYS A 1 114 ? -25.212 -0.539 11.452 1.00 85.62 114 LYS A O 1
ATOM 875 N N . ASP A 1 115 ? -23.086 -0.985 12.042 1.00 84.12 115 ASP A N 1
ATOM 876 C CA . ASP A 1 115 ? -23.094 -0.317 13.340 1.00 84.12 115 ASP A CA 1
ATOM 877 C C . ASP A 1 115 ? -21.869 0.602 13.450 1.00 84.12 115 ASP A C 1
ATOM 879 O O . ASP A 1 115 ? -20.856 0.284 14.069 1.00 84.12 115 ASP A O 1
ATOM 883 N N . PHE A 1 116 ? -21.903 1.719 12.720 1.00 72.88 116 PHE A N 1
ATOM 884 C CA . PHE A 1 116 ? -20.792 2.678 12.671 1.00 72.88 116 PHE A CA 1
ATOM 885 C C . PHE A 1 116 ? -20.746 3.617 13.888 1.00 72.88 116 PHE A C 1
ATOM 887 O O . PHE A 1 116 ? -19.715 4.244 14.119 1.00 72.88 116 PHE A O 1
ATOM 894 N N . LEU A 1 117 ? -21.847 3.713 14.647 1.00 78.31 117 LEU A N 1
ATOM 895 C CA . LEU A 1 117 ? -21.933 4.455 15.915 1.00 78.31 117 LEU A CA 1
ATOM 896 C C . LEU A 1 117 ? -21.778 3.549 17.142 1.00 78.31 117 LEU A C 1
ATOM 898 O O . LEU A 1 117 ? -21.696 4.051 18.264 1.00 78.31 117 LEU A O 1
ATOM 902 N N . GLY A 1 118 ? -21.740 2.234 16.935 1.00 73.25 118 GLY A N 1
ATOM 903 C CA . GLY A 1 118 ? -21.550 1.255 17.987 1.00 73.25 118 GLY A CA 1
ATOM 904 C C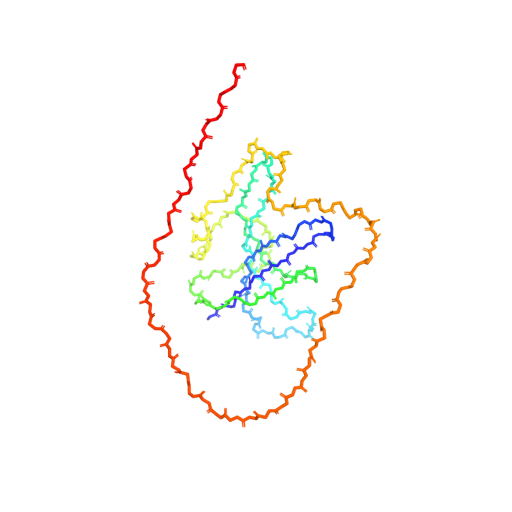 . GLY A 1 118 ? -20.223 1.451 18.725 1.00 73.25 118 GLY A C 1
ATOM 905 O O . GLY A 1 118 ? -19.226 1.884 18.132 1.00 73.25 118 GLY A O 1
ATOM 906 N N . PRO A 1 119 ? -20.165 1.115 20.024 1.00 66.62 119 PRO A N 1
ATOM 907 C CA . PRO A 1 119 ? -18.915 1.096 20.767 1.00 66.62 119 PRO A CA 1
ATOM 908 C C . PRO A 1 119 ? -17.885 0.209 20.059 1.00 66.62 119 PRO A C 1
ATOM 910 O O . PRO A 1 119 ? -18.126 -0.968 19.793 1.00 66.62 119 PRO A O 1
ATOM 913 N N . VAL A 1 120 ? -16.706 0.758 19.763 1.00 62.44 120 VAL A N 1
ATOM 914 C CA . VAL A 1 120 ? -15.622 -0.031 19.169 1.00 62.44 120 VAL A CA 1
ATOM 915 C C . VAL A 1 120 ? -15.061 -0.965 20.241 1.00 62.44 120 VAL A C 1
ATOM 917 O O . VAL A 1 120 ? -14.367 -0.517 21.159 1.00 62.44 120 VAL A O 1
ATOM 920 N N . ASN A 1 121 ? -15.351 -2.264 20.129 1.00 47.25 121 ASN A N 1
ATOM 921 C CA . ASN A 1 121 ? -14.837 -3.284 21.045 1.00 47.25 121 ASN A CA 1
ATOM 922 C C . ASN A 1 121 ? -13.302 -3.183 21.157 1.00 47.25 121 ASN A C 1
ATOM 924 O O . ASN A 1 121 ? -12.591 -3.232 20.154 1.00 47.25 121 ASN A O 1
ATOM 928 N N . GLY A 1 122 ? -12.802 -3.003 22.386 1.00 49.78 122 GLY A N 1
ATOM 929 C CA . GLY A 1 122 ? -11.373 -2.857 22.699 1.00 49.78 122 GLY A CA 1
ATOM 930 C C . GLY A 1 122 ? -10.938 -1.463 23.167 1.00 49.78 122 GLY A C 1
ATOM 931 O O . GLY A 1 122 ? -9.839 -1.328 23.698 1.00 49.78 122 GLY A O 1
ATOM 932 N N . VAL A 1 123 ? -11.787 -0.433 23.058 1.00 46.59 123 VAL A N 1
ATOM 933 C CA . VAL A 1 123 ? -11.560 0.836 23.769 1.00 46.59 123 VAL A CA 1
ATOM 934 C C . VAL A 1 123 ? -12.211 0.719 25.138 1.00 46.59 123 VAL A C 1
ATOM 936 O O . VAL A 1 123 ? -13.398 0.984 25.304 1.00 46.59 123 VAL A O 1
ATOM 939 N N . ARG A 1 124 ? -11.436 0.324 26.152 1.00 42.28 124 ARG A N 1
ATOM 940 C CA . ARG A 1 124 ? -11.786 0.757 27.505 1.00 42.28 124 ARG A CA 1
ATOM 941 C C . ARG A 1 124 ? -11.659 2.274 27.470 1.00 42.28 124 ARG A C 1
ATOM 943 O O . ARG A 1 124 ? -10.544 2.787 27.420 1.00 42.28 124 ARG A O 1
ATOM 950 N N . THR A 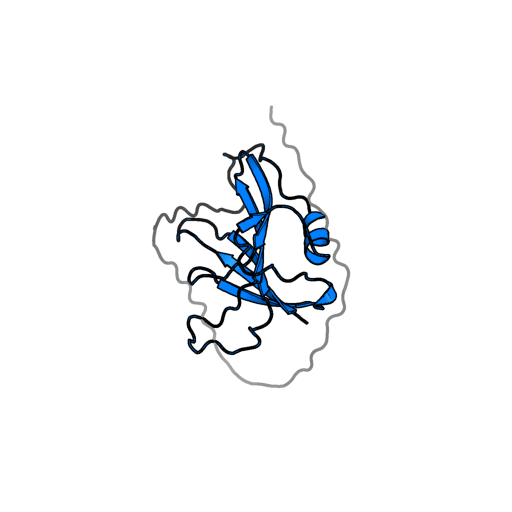1 125 ? -12.776 2.992 27.442 1.00 43.38 125 THR A N 1
ATOM 951 C CA . THR A 1 125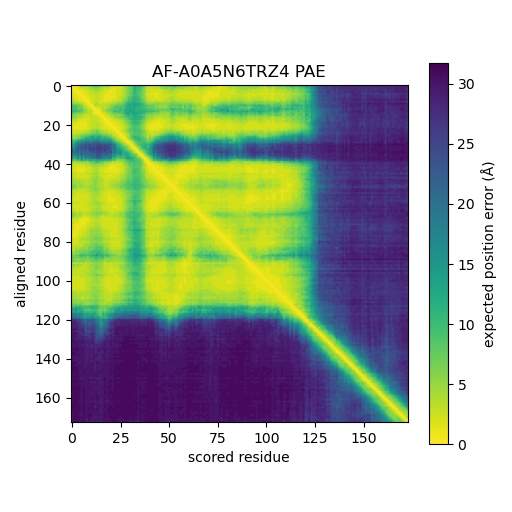 ? -12.792 4.394 27.855 1.00 43.38 125 THR A CA 1
ATOM 952 C C . THR A 1 125 ? -12.384 4.385 29.323 1.00 43.38 125 THR A C 1
ATOM 954 O O . THR A 1 125 ? -13.224 4.254 30.208 1.00 43.38 125 THR A O 1
ATOM 957 N N . ILE A 1 126 ? -11.079 4.409 29.594 1.00 45.28 126 ILE A N 1
ATOM 958 C CA . ILE A 1 126 ? -10.576 4.673 30.933 1.00 45.28 126 ILE A CA 1
ATOM 959 C C . ILE A 1 126 ? -10.838 6.160 31.130 1.00 45.28 126 ILE A C 1
ATOM 961 O O . ILE A 1 126 ? -10.027 7.011 30.773 1.00 45.28 126 ILE A O 1
ATOM 965 N N . LEU A 1 127 ? -12.026 6.473 31.642 1.00 42.81 127 LEU A N 1
ATOM 966 C CA . LEU A 1 127 ? -12.216 7.694 32.399 1.00 42.81 127 LEU A CA 1
ATOM 967 C C . LEU A 1 127 ? -11.227 7.584 33.559 1.00 42.81 127 LEU A C 1
ATOM 969 O O . LEU A 1 127 ? -11.471 6.858 34.519 1.00 42.81 127 LEU A O 1
ATOM 973 N N . LEU A 1 128 ? -10.066 8.228 33.433 1.00 37.62 128 LEU A N 1
ATOM 974 C CA . LEU A 1 128 ? -9.184 8.458 34.567 1.00 37.62 128 LEU A CA 1
ATOM 975 C C . LEU A 1 128 ? -9.912 9.435 35.495 1.00 37.62 128 LEU A C 1
ATOM 977 O O . LEU A 1 128 ? -9.665 10.638 35.465 1.00 37.62 128 LEU A O 1
ATOM 981 N N . SER A 1 129 ? -10.839 8.929 36.311 1.00 39.34 129 SER A N 1
ATOM 982 C CA . SER A 1 129 ? -11.146 9.592 37.568 1.00 39.34 129 SER A CA 1
ATOM 983 C C . SER A 1 129 ? -9.929 9.372 38.458 1.00 39.34 129 SER A C 1
ATOM 985 O O . SER A 1 129 ? -9.726 8.290 39.010 1.00 39.34 129 SER A O 1
ATOM 987 N N . LEU A 1 130 ? -9.076 10.390 38.532 1.00 40.97 130 LEU A N 1
ATOM 988 C CA . LEU A 1 130 ? -8.041 10.491 39.550 1.00 40.97 130 LEU A CA 1
ATOM 989 C C . LEU A 1 130 ? -8.726 10.554 40.919 1.00 40.97 130 LEU A C 1
ATOM 991 O O . LEU A 1 130 ? -9.091 11.624 41.394 1.00 40.97 130 LEU A O 1
ATOM 995 N N . SER A 1 131 ? -8.893 9.401 41.551 1.00 39.31 131 SER A N 1
ATOM 996 C CA . SER A 1 131 ? -9.040 9.300 42.999 1.00 39.31 131 SER A CA 1
ATOM 997 C C . SER A 1 131 ? -7.899 8.437 43.519 1.00 39.31 131 SER A C 1
ATOM 999 O O . SER A 1 131 ? -7.938 7.210 43.507 1.00 39.31 131 SER A O 1
ATOM 1001 N N . PHE A 1 132 ? -6.852 9.168 43.882 1.00 37.84 132 PHE A N 1
ATOM 1002 C CA . PHE A 1 132 ? -5.733 8.809 44.738 1.00 37.84 132 PHE A CA 1
ATOM 1003 C C . PHE A 1 132 ? -6.237 8.151 46.035 1.00 37.84 132 PHE A C 1
ATOM 1005 O O . PHE A 1 132 ? -7.133 8.705 46.669 1.00 37.84 132 PHE A O 1
ATOM 1012 N N . LEU A 1 133 ? -5.660 7.019 46.443 1.00 33.72 133 LEU A N 1
ATOM 1013 C CA . LEU A 1 133 ? -4.931 6.903 47.714 1.00 33.72 133 LEU A CA 1
ATOM 1014 C C . LEU A 1 133 ? -4.355 5.499 47.905 1.00 33.72 133 LEU A C 1
ATOM 1016 O O . LEU A 1 133 ? -4.907 4.485 47.485 1.00 33.72 133 LEU A O 1
ATOM 1020 N N . GLU A 1 134 ? -3.180 5.520 48.511 1.00 45.56 134 GLU A N 1
ATOM 1021 C CA . GLU A 1 134 ? -2.239 4.439 48.718 1.00 45.56 134 GLU A CA 1
ATOM 1022 C C . GLU A 1 134 ? -2.797 3.309 49.591 1.00 45.56 134 GLU A C 1
ATOM 1024 O O . GLU A 1 134 ? -3.474 3.535 50.592 1.00 45.56 134 GLU A O 1
ATOM 1029 N N . SER A 1 135 ? -2.392 2.080 49.282 1.00 35.97 135 SER A N 1
ATOM 1030 C CA . SER A 1 135 ? -2.174 1.070 50.312 1.00 35.97 135 SER A CA 1
ATOM 1031 C C . SER A 1 135 ? -0.983 0.220 49.892 1.00 35.97 135 SER A C 1
ATOM 1033 O O . SER A 1 135 ? -1.074 -0.696 49.078 1.00 35.97 135 SER A O 1
ATOM 103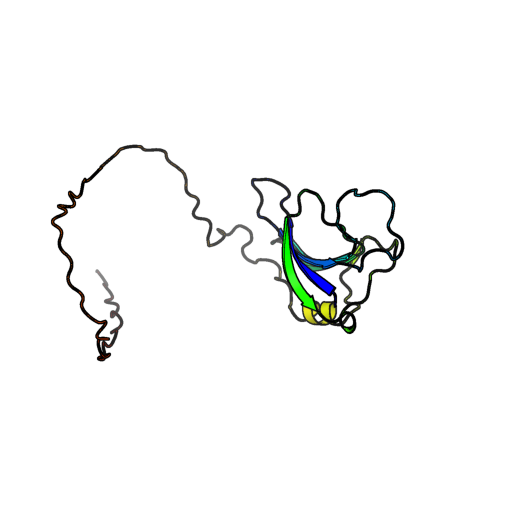5 N N . VAL A 1 136 ? 0.176 0.633 50.395 1.00 41.53 136 VAL A N 1
ATOM 1036 C CA . VAL A 1 136 ? 1.414 -0.137 50.392 1.00 41.53 136 VAL A CA 1
ATOM 1037 C C . VAL A 1 136 ? 1.239 -1.270 51.402 1.00 41.53 136 VAL A C 1
ATOM 1039 O O . VAL A 1 136 ? 0.992 -1.007 52.576 1.00 41.53 136 VAL A O 1
ATOM 1042 N N . CYS A 1 137 ? 1.411 -2.518 50.974 1.00 28.42 137 CYS A N 1
ATOM 1043 C CA . CYS A 1 137 ? 1.751 -3.607 51.885 1.00 28.42 137 CYS A CA 1
ATOM 1044 C C . CYS A 1 137 ? 3.212 -3.989 51.618 1.00 28.42 137 CYS A C 1
ATOM 1046 O O . CYS A 1 137 ? 3.507 -4.447 50.511 1.00 28.42 137 CYS A O 1
ATOM 1048 N N . PRO A 1 138 ? 4.139 -3.791 52.570 1.00 37.59 138 PRO A N 1
ATOM 1049 C CA . PRO A 1 138 ? 5.473 -4.348 52.447 1.00 37.59 138 PRO A CA 1
ATOM 1050 C C . PRO A 1 138 ? 5.384 -5.855 52.711 1.00 37.59 138 PRO A C 1
ATOM 1052 O O . PRO A 1 138 ? 4.796 -6.280 53.704 1.00 37.59 138 PRO A O 1
ATOM 1055 N N . VAL A 1 139 ? 5.958 -6.668 51.828 1.00 37.94 139 VAL A N 1
ATOM 1056 C CA . VAL A 1 139 ? 6.304 -8.051 52.168 1.00 37.94 139 VAL A CA 1
ATOM 1057 C C . VAL A 1 139 ? 7.797 -8.038 52.448 1.00 37.94 139 VAL A C 1
ATOM 1059 O O . VAL A 1 139 ? 8.601 -7.827 51.540 1.00 37.94 139 VAL A O 1
ATOM 1062 N N . GLU A 1 140 ? 8.150 -8.174 53.723 1.00 35.75 140 GLU A N 1
ATOM 1063 C CA . GLU A 1 140 ? 9.526 -8.376 54.156 1.00 35.75 140 GLU A CA 1
ATOM 1064 C C . GLU A 1 140 ? 10.037 -9.695 53.567 1.00 35.75 140 GLU A C 1
ATOM 1066 O O . GLU A 1 140 ? 9.462 -10.760 53.787 1.00 35.75 140 GLU A O 1
ATOM 1071 N N . ALA A 1 141 ? 11.099 -9.612 52.771 1.00 36.00 141 ALA A N 1
ATOM 1072 C CA . ALA A 1 141 ? 11.853 -10.770 52.327 1.00 36.00 141 ALA A CA 1
ATOM 1073 C C . ALA A 1 141 ? 13.036 -10.947 53.284 1.00 36.00 141 ALA A C 1
ATOM 1075 O O . ALA A 1 141 ? 14.042 -10.244 53.177 1.00 36.00 141 ALA A O 1
ATOM 1076 N N . GLU A 1 142 ? 12.910 -11.871 54.235 1.00 36.09 142 GLU A N 1
ATOM 1077 C CA . GLU A 1 142 ? 14.043 -12.339 55.029 1.00 36.09 142 GLU A CA 1
ATOM 1078 C C . GLU A 1 142 ? 14.976 -13.165 54.133 1.00 36.09 142 GLU A C 1
ATOM 1080 O O . GLU A 1 142 ? 14.667 -14.276 53.702 1.00 36.09 142 GLU A O 1
ATOM 1085 N N . PHE A 1 143 ? 16.135 -12.587 53.826 1.00 32.06 143 PHE A N 1
ATOM 1086 C CA . PHE A 1 143 ? 17.237 -13.255 53.151 1.00 32.06 143 PHE A CA 1
ATOM 1087 C C . PHE A 1 143 ? 18.093 -13.978 54.197 1.00 32.06 143 PHE A C 1
ATOM 1089 O O . PHE A 1 143 ? 18.857 -13.346 54.926 1.00 32.06 143 PHE A O 1
ATOM 1096 N N . THR A 1 144 ? 18.000 -15.306 54.252 1.00 33.69 144 THR A N 1
ATOM 1097 C CA . THR A 1 144 ? 19.043 -16.145 54.855 1.00 33.69 144 THR A CA 1
ATOM 1098 C C . THR A 1 144 ? 19.622 -17.042 53.767 1.00 33.69 144 THR A C 1
ATOM 1100 O O . THR A 1 144 ? 18.925 -17.828 53.130 1.00 33.69 144 THR A O 1
ATOM 1103 N N . GLY A 1 145 ? 20.904 -16.831 53.473 1.00 35.19 145 GLY A N 1
ATOM 1104 C CA . GLY A 1 145 ? 21.632 -17.578 52.457 1.00 35.19 145 GLY A CA 1
ATOM 1105 C C . GLY A 1 145 ? 22.004 -18.985 52.917 1.00 35.19 145 GLY A C 1
ATOM 1106 O O . GLY A 1 145 ? 22.254 -19.217 54.097 1.00 35.19 145 GLY A O 1
ATOM 1107 N N . ASN A 1 146 ? 22.088 -19.914 51.968 1.00 35.06 146 ASN A N 1
ATOM 1108 C CA . ASN A 1 146 ? 23.339 -20.569 51.568 1.00 35.06 146 ASN A CA 1
ATOM 1109 C C . ASN A 1 146 ? 23.042 -21.628 50.501 1.00 35.06 146 ASN A C 1
ATOM 1111 O O . ASN A 1 146 ? 22.086 -22.391 50.609 1.00 35.06 146 ASN A O 1
ATOM 1115 N N . GLY A 1 147 ? 23.854 -21.625 49.445 1.00 35.25 147 GLY A N 1
ATOM 1116 C CA . GLY A 1 147 ? 23.689 -22.501 48.293 1.00 35.25 147 GLY A CA 1
ATOM 1117 C C . GLY A 1 147 ? 24.033 -23.957 48.578 1.00 35.25 147 GLY A C 1
ATOM 1118 O O . GLY A 1 147 ? 24.954 -24.246 49.336 1.00 35.25 147 GLY A O 1
ATOM 1119 N N . VAL A 1 148 ? 23.320 -24.847 47.891 1.00 36.09 148 VAL A N 1
ATOM 1120 C CA . VAL A 1 148 ? 23.842 -26.117 47.377 1.00 36.09 148 VAL A CA 1
ATOM 1121 C C . VAL A 1 148 ? 22.979 -26.559 46.193 1.00 36.09 148 VAL A C 1
ATOM 1123 O O . VAL A 1 148 ? 21.760 -26.396 46.205 1.00 36.09 148 VAL A O 1
ATOM 1126 N N . ASP A 1 149 ? 23.655 -27.067 45.170 1.00 34.69 149 ASP A N 1
ATOM 1127 C CA . ASP A 1 149 ? 23.154 -27.507 43.869 1.00 34.69 149 ASP A CA 1
ATOM 1128 C C . ASP A 1 149 ? 22.039 -28.561 43.954 1.00 34.69 149 ASP A C 1
ATOM 1130 O O . ASP A 1 149 ? 22.167 -29.514 44.717 1.00 34.69 149 ASP A O 1
ATOM 1134 N N . TYR A 1 150 ? 21.003 -28.454 43.110 1.00 35.41 150 TYR A N 1
ATOM 1135 C CA . TYR A 1 150 ? 20.117 -29.577 42.771 1.00 35.41 150 TYR A CA 1
ATOM 1136 C C . TYR A 1 150 ? 19.655 -29.502 41.303 1.00 35.41 150 TYR A C 1
ATOM 1138 O O . TYR A 1 150 ? 19.177 -28.470 40.831 1.00 35.41 150 TYR A O 1
ATOM 1146 N N . GLU A 1 151 ? 19.838 -30.617 40.588 1.00 35.34 151 GLU A N 1
ATOM 1147 C CA . GLU A 1 151 ? 19.462 -30.861 39.188 1.00 35.34 151 GLU A CA 1
ATOM 1148 C C . GLU A 1 151 ? 17.957 -30.668 38.901 1.00 35.34 151 GLU A C 1
ATOM 1150 O O . GLU A 1 151 ? 17.114 -30.949 39.760 1.00 35.34 151 GLU A O 1
ATOM 1155 N N . PRO A 1 152 ? 17.576 -30.296 37.662 1.00 38.19 152 PRO A N 1
ATOM 1156 C CA . PRO A 1 152 ? 16.178 -30.186 37.273 1.00 38.19 152 PRO A CA 1
ATOM 1157 C C . PRO A 1 152 ? 15.582 -31.574 36.989 1.00 38.19 152 PRO A C 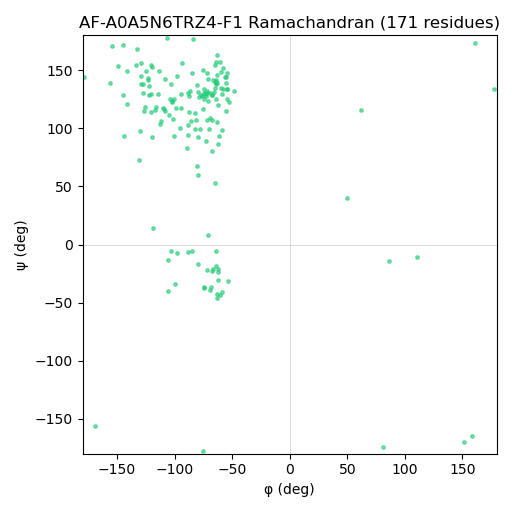1
ATOM 1159 O O . PRO A 1 152 ? 15.723 -32.124 35.898 1.00 38.19 152 PRO A O 1
ATOM 1162 N N . THR A 1 153 ? 14.855 -32.130 37.959 1.00 38.31 153 THR A N 1
ATOM 1163 C CA . THR A 1 153 ? 13.964 -33.273 37.707 1.00 38.31 153 THR A CA 1
ATOM 1164 C C . THR A 1 153 ? 12.642 -32.742 37.150 1.00 38.31 153 THR A C 1
ATOM 1166 O O . THR A 1 153 ? 11.916 -32.031 37.843 1.00 38.31 153 THR A O 1
ATOM 1169 N N . MET A 1 154 ? 12.334 -33.046 35.886 1.00 41.38 154 MET A N 1
ATOM 1170 C CA . MET A 1 154 ? 11.049 -32.691 35.271 1.00 41.38 154 MET A CA 1
ATOM 1171 C C . MET A 1 154 ? 9.903 -33.487 35.921 1.00 41.38 154 MET A C 1
ATOM 1173 O O . MET A 1 154 ? 9.987 -34.716 35.955 1.00 41.38 154 MET A O 1
ATOM 1177 N N . PRO A 1 155 ? 8.815 -32.848 36.388 1.00 43.03 155 PRO A N 1
ATOM 1178 C CA . PRO A 1 155 ? 7.621 -33.578 36.786 1.00 43.03 155 PRO A CA 1
ATOM 1179 C C . PRO A 1 155 ? 6.837 -34.048 35.552 1.00 43.03 155 PRO A C 1
ATOM 1181 O O . PRO A 1 155 ? 6.527 -33.277 34.642 1.00 43.03 155 PRO A O 1
ATOM 1184 N N . ILE A 1 156 ? 6.550 -35.348 35.553 1.00 40.00 156 ILE A N 1
ATOM 1185 C CA . ILE A 1 156 ? 5.709 -36.080 34.605 1.00 40.00 156 ILE A CA 1
ATOM 1186 C C . ILE A 1 156 ? 4.258 -35.581 34.716 1.00 40.00 156 ILE A C 1
ATOM 1188 O O . ILE A 1 156 ? 3.769 -35.307 35.811 1.00 40.00 156 ILE A O 1
ATOM 1192 N N . MET A 1 157 ? 3.606 -35.442 33.558 1.00 42.97 157 MET A N 1
ATOM 1193 C CA . MET A 1 157 ? 2.195 -35.080 33.392 1.00 42.97 157 MET A CA 1
ATOM 1194 C C . MET A 1 157 ? 1.277 -36.149 33.998 1.00 42.97 157 MET A C 1
ATOM 1196 O O . MET A 1 157 ? 1.515 -37.332 33.773 1.00 42.97 157 MET A O 1
ATOM 1200 N N . ASP A 1 158 ? 0.211 -35.729 34.680 1.00 42.09 158 ASP A N 1
ATOM 1201 C CA . ASP A 1 158 ? -0.951 -36.583 34.939 1.00 42.09 158 ASP A CA 1
ATOM 1202 C C . ASP A 1 158 ? -2.252 -35.774 34.837 1.00 42.09 158 ASP A C 1
ATOM 1204 O O . ASP A 1 158 ? -2.290 -34.558 35.062 1.00 42.09 158 ASP A O 1
ATOM 1208 N N . ASP A 1 159 ? -3.300 -36.467 34.416 1.00 47.06 159 ASP A N 1
ATOM 1209 C CA . ASP A 1 159 ? -4.407 -35.931 33.632 1.00 47.06 159 ASP A CA 1
ATOM 1210 C C . ASP A 1 159 ? -5.467 -35.206 34.476 1.00 47.06 159 ASP A C 1
ATOM 1212 O O . ASP A 1 159 ? -6.282 -35.809 35.176 1.00 47.06 159 ASP A O 1
ATOM 1216 N N . GLY A 1 160 ? -5.498 -33.875 34.374 1.00 38.81 160 GLY A N 1
ATOM 1217 C CA . GLY A 1 160 ? -6.501 -33.019 35.008 1.00 38.81 160 GLY A CA 1
ATOM 1218 C C . GLY A 1 160 ? -7.587 -32.581 34.029 1.00 38.81 160 GLY A C 1
ATOM 1219 O O . GLY A 1 160 ? -7.445 -31.574 33.338 1.00 38.81 160 GLY A O 1
ATOM 1220 N N . VAL A 1 161 ? -8.687 -33.332 33.986 1.00 37.41 161 VAL A N 1
ATOM 1221 C CA . VAL A 1 161 ? -9.937 -32.995 33.288 1.00 37.41 161 VAL A CA 1
ATOM 1222 C C . VAL A 1 161 ? -10.466 -31.633 33.764 1.00 37.41 161 VAL A C 1
ATOM 1224 O O . VAL A 1 161 ? -10.877 -31.478 34.911 1.00 37.41 161 VAL A O 1
ATOM 1227 N N . CYS A 1 162 ? -10.507 -30.640 32.873 1.00 33.09 162 CYS A N 1
ATOM 1228 C CA . CYS A 1 162 ? -11.229 -29.387 33.107 1.00 33.09 162 CYS A CA 1
ATOM 1229 C C . CYS A 1 162 ? -12.731 -29.599 32.853 1.00 33.09 162 CYS A C 1
ATOM 1231 O O . CYS A 1 162 ? -13.207 -29.460 31.724 1.00 33.09 162 CYS A O 1
ATOM 1233 N N . GLU A 1 163 ? -13.494 -29.934 33.895 1.00 36.09 163 GLU A N 1
ATOM 1234 C CA . GLU A 1 163 ? -14.960 -29.907 33.841 1.00 36.09 163 GLU A CA 1
ATOM 1235 C C . GLU A 1 163 ? -15.485 -28.472 33.654 1.00 36.09 163 GLU A C 1
ATOM 1237 O O . GLU A 1 163 ? -15.053 -27.516 34.300 1.00 36.09 163 GLU A O 1
ATOM 1242 N N . SER A 1 164 ? -16.453 -28.320 32.749 1.00 41.94 164 SER A N 1
ATOM 1243 C CA . SER A 1 164 ? -17.140 -27.053 32.471 1.00 41.94 164 SER A CA 1
ATOM 1244 C C . SER A 1 164 ? -18.239 -26.782 33.513 1.00 41.94 164 SER A C 1
ATOM 1246 O O . SER A 1 164 ? -19.016 -27.690 33.813 1.00 41.94 164 SER A O 1
ATOM 1248 N N . PRO A 1 165 ? -18.406 -25.550 34.031 1.00 38.72 165 PRO A N 1
ATOM 1249 C CA . PRO A 1 165 ? -19.436 -25.271 35.028 1.00 38.72 165 PRO A CA 1
ATOM 1250 C C . PRO A 1 165 ? -20.849 -25.221 34.420 1.00 38.72 165 PRO A C 1
ATOM 1252 O O . PRO A 1 165 ? -21.150 -24.450 33.506 1.00 38.72 165 PRO A O 1
ATOM 1255 N N . SER A 1 166 ? -21.735 -26.044 34.987 1.00 36.06 166 SER A N 1
ATOM 1256 C CA . SER A 1 166 ? -23.156 -26.166 34.650 1.00 36.06 166 SER A CA 1
ATOM 1257 C C . SER A 1 166 ? -23.981 -24.955 35.116 1.00 36.06 166 SER A C 1
ATOM 1259 O O . SER A 1 166 ? -23.896 -24.498 36.258 1.00 36.06 166 SER A O 1
ATOM 1261 N N . ARG A 1 167 ? -24.808 -24.430 34.208 1.00 39.09 167 ARG A N 1
ATOM 1262 C CA . ARG A 1 167 ? -25.605 -23.201 34.340 1.00 39.09 167 ARG A CA 1
ATOM 1263 C C . ARG A 1 167 ? -26.904 -23.486 35.112 1.00 39.09 167 ARG A C 1
ATOM 1265 O O . ARG A 1 167 ? -27.873 -23.969 34.529 1.00 39.09 167 ARG A O 1
ATOM 1272 N N . LYS A 1 168 ? -26.965 -23.172 36.412 1.00 41.66 168 LYS A N 1
ATOM 1273 C CA . LYS A 1 168 ? -28.227 -23.228 37.180 1.00 41.66 168 LYS A CA 1
ATOM 1274 C C . LYS A 1 168 ? -29.124 -22.037 36.818 1.00 41.66 168 LYS A C 1
ATOM 1276 O O . LYS A 1 168 ? -28.767 -20.886 37.051 1.00 41.66 168 LYS A O 1
ATOM 1281 N N . LYS A 1 169 ? -30.290 -22.329 36.234 1.00 48.31 169 LYS A N 1
ATOM 1282 C CA . LYS A 1 169 ? -31.393 -21.382 36.018 1.00 48.31 169 LYS A CA 1
ATOM 1283 C C . LYS A 1 169 ? -32.076 -21.113 37.361 1.00 48.31 169 LYS A C 1
ATOM 1285 O O . LYS A 1 169 ? -32.423 -22.063 38.058 1.00 48.31 169 LYS A O 1
ATOM 1290 N N . HIS A 1 170 ? -32.271 -19.846 37.712 1.00 38.94 170 HIS A N 1
ATOM 1291 C CA . HIS A 1 170 ? -33.096 -19.448 38.850 1.00 38.94 170 HIS A CA 1
ATOM 1292 C C . HIS A 1 170 ? -34.335 -18.731 38.307 1.00 38.94 170 HIS A C 1
ATOM 1294 O O . HIS A 1 170 ? -34.250 -17.602 37.830 1.00 38.94 170 HIS A O 1
ATOM 1300 N N . THR A 1 171 ? -35.459 -19.441 38.316 1.00 42.94 171 THR A N 1
ATOM 1301 C CA . THR A 1 171 ? -36.803 -18.882 38.153 1.00 42.94 171 THR A CA 1
ATOM 1302 C C . THR A 1 171 ? -37.281 -18.512 39.551 1.00 42.94 171 THR A C 1
ATOM 1304 O O . THR A 1 171 ? -37.164 -19.335 40.459 1.00 42.94 171 THR A O 1
ATOM 1307 N N . ARG A 1 172 ? -37.784 -17.294 39.742 1.00 43.94 172 ARG A N 1
ATOM 1308 C CA . ARG A 1 172 ? -38.418 -16.876 40.992 1.00 43.94 172 ARG A CA 1
ATOM 1309 C C . ARG A 1 172 ? -39.796 -16.312 40.654 1.00 43.94 172 ARG A C 1
ATOM 1311 O O . ARG A 1 172 ? -39.871 -15.337 39.909 1.00 43.94 172 ARG A O 1
ATOM 1318 N N . GLU A 1 173 ? -40.824 -17.010 41.134 1.00 48.38 173 GLU A N 1
ATOM 1319 C CA . GLU A 1 173 ? -42.179 -16.489 41.372 1.00 48.38 173 GLU A CA 1
ATOM 1320 C C . GLU A 1 173 ? -42.176 -15.509 42.553 1.00 48.38 173 GLU A C 1
ATOM 1322 O O . GLU A 1 173 ? -41.331 -15.682 43.470 1.00 48.38 173 GLU A O 1
#

pLDDT: mean 72.41, std 24.08, range [28.42, 96.69]

InterPro domains:
  IPR046670 Protein of unknown function DUF6540 [PF20174] (5-116)

Mean predicted aligned error: 16.48 Å

Secondary structure (DSSP, 8-state):
-EEEEEEEE-SSTTSPPEEEEEEEPPPPSS--S--S-S---EEEEEEEEETTTEEEEEEEEEE---TTEEEEEEEEE-GGG-PPPPTT--EEE----SHHHHHHHHSPPP---S-SSS--TT-------------------------------PPPP-----PPPP-------

Solvent-accessible surface area (backbone atoms only — not comparable to full-atom values): 11502 Å² total; per-residue (Å²): 106,34,54,34,25,43,33,38,37,51,93,45,100,86,52,76,70,45,64,35,41,34,38,49,42,77,75,67,94,65,80,70,96,65,91,78,63,101,58,53,43,16,41,33,43,33,71,51,73,43,52,80,80,12,41,40,63,36,39,31,28,58,36,55,84,52,96,65,42,49,74,45,82,74,49,73,44,61,50,90,40,55,67,80,65,61,87,90,56,64,47,77,43,72,75,66,83,31,58,55,42,47,57,54,64,70,57,75,54,61,64,51,44,92,62,69,84,53,83,64,89,86,66,76,81,74,75,80,75,85,74,87,80,88,82,88,77,88,78,85,79,85,85,78,87,79,91,77,92,80,80,90,77,81,82,81,88,77,91,77,83,82,80,79,88,81,84,82,83,84,85,81,134

Nearest PDB structures (foldseek):
  7lbm-assembly1_k  TM=3.975E-01  e=7.509E+00  Homo sapiens

Foldseek 3Di:
DWWKKWKWADPDPPDDIFIWIWIADDPPPDPDPDCPDPWHFFKIWGWDDALAAFIATKIFARDTDDPRMDIGIDDDDDCQQDDHGDPPPGDIDRDQDGNVSVVVVVDDGTGHHPCRVDDDPPDPPPPPPPDDDDDDDDDDDDDDDDDDDDDDDDDDDDDDDDDDDDDDDDDDD

Radius of gyration: 27.45 Å; Cα contacts (8 Å, |Δi|>4): 214; chains: 1; bounding box: 66×52×69 Å

Organism: Aspergillus avenaceus (NCBI:txid36643)